Protein AF-A0A0F9FHH5-F1 (afdb_monomer)

Radius of gyration: 14.4 Å; Cα contacts (8 Å, |Δi|>4): 43; chains: 1; bounding box: 32×24×33 Å

Structure (mmCIF, N/CA/C/O backbone):
data_AF-A0A0F9FHH5-F1
#
_entry.id   AF-A0A0F9FHH5-F1
#
loop_
_atom_site.group_PDB
_atom_site.id
_atom_site.type_symbol
_atom_site.label_atom_id
_atom_site.label_alt_id
_atom_site.label_comp_id
_atom_site.label_asym_id
_atom_site.label_entity_id
_atom_site.label_seq_id
_atom_site.pdbx_PDB_ins_code
_atom_site.Cartn_x
_atom_site.Cartn_y
_atom_site.Cartn_z
_atom_site.occupancy
_atom_site.B_iso_or_equiv
_atom_site.auth_seq_id
_atom_site.auth_comp_id
_atom_site.auth_asym_id
_atom_site.auth_atom_id
_atom_site.pdbx_PDB_model_num
ATOM 1 N N . ALA A 1 1 ? 2.995 -1.745 -0.829 1.00 91.19 1 ALA A N 1
ATOM 2 C CA . ALA A 1 1 ? 2.598 -2.419 -2.079 1.00 91.19 1 ALA A CA 1
ATOM 3 C C . ALA A 1 1 ? 3.571 -3.560 -2.323 1.00 91.19 1 ALA A C 1
ATOM 5 O O . ALA A 1 1 ? 4.773 -3.319 -2.278 1.00 91.19 1 ALA A O 1
ATOM 6 N N . ASN A 1 2 ? 3.069 -4.783 -2.459 1.00 94.25 2 ASN A N 1
ATOM 7 C CA . ASN A 1 2 ? 3.859 -5.999 -2.649 1.00 94.25 2 ASN A CA 1
ATOM 8 C C . ASN A 1 2 ? 2.946 -7.127 -3.134 1.00 94.25 2 ASN A C 1
ATOM 10 O O . ASN A 1 2 ? 1.739 -7.081 -2.900 1.00 94.25 2 ASN A O 1
ATOM 14 N N . LEU A 1 3 ? 3.541 -8.152 -3.740 1.00 94.12 3 LEU A N 1
ATOM 15 C CA . LEU A 1 3 ? 2.881 -9.441 -3.936 1.00 94.12 3 LEU A CA 1
ATOM 16 C C . LEU A 1 3 ? 2.749 -10.174 -2.592 1.00 94.12 3 LEU A C 1
ATOM 18 O O . LEU A 1 3 ? 3.563 -9.981 -1.677 1.00 94.12 3 LEU A O 1
ATOM 22 N N . THR A 1 4 ? 1.719 -11.009 -2.464 1.00 94.62 4 THR A N 1
ATOM 23 C CA . THR A 1 4 ? 1.466 -11.812 -1.261 1.00 94.62 4 THR A CA 1
ATOM 24 C C . THR A 1 4 ? 2.700 -12.636 -0.885 1.00 94.62 4 THR A C 1
ATOM 26 O O . THR A 1 4 ? 3.303 -13.289 -1.730 1.00 94.62 4 THR A O 1
ATOM 29 N N . GLY A 1 5 ? 3.092 -12.584 0.392 1.00 93.25 5 GLY A N 1
ATOM 30 C CA . GLY A 1 5 ? 4.268 -13.291 0.918 1.00 93.25 5 GLY A CA 1
ATOM 31 C C . GLY A 1 5 ? 5.596 -12.529 0.804 1.00 93.25 5 GLY A C 1
ATOM 32 O O . GLY A 1 5 ? 6.546 -12.873 1.505 1.00 93.25 5 GLY A O 1
ATOM 33 N N . LEU A 1 6 ? 5.677 -11.465 -0.004 1.00 92.94 6 LEU A N 1
ATOM 34 C CA . LEU A 1 6 ? 6.870 -10.616 -0.079 1.00 92.94 6 LEU A CA 1
ATOM 35 C C . LEU A 1 6 ? 6.853 -9.493 0.962 1.00 92.94 6 LEU A C 1
ATOM 37 O O . LEU A 1 6 ? 5.808 -9.078 1.466 1.00 92.94 6 LEU A O 1
ATOM 41 N N . ARG A 1 7 ? 8.041 -8.959 1.265 1.00 92.94 7 ARG A N 1
ATOM 42 C CA . ARG A 1 7 ? 8.169 -7.774 2.122 1.00 92.94 7 ARG A CA 1
ATOM 43 C C . ARG A 1 7 ? 7.616 -6.535 1.403 1.00 92.94 7 ARG A C 1
ATOM 45 O O . ARG A 1 7 ? 7.884 -6.366 0.212 1.00 92.94 7 ARG A O 1
ATOM 52 N N . PRO A 1 8 ? 6.930 -5.626 2.118 1.00 92.81 8 PRO A N 1
ATOM 53 C CA . PRO A 1 8 ? 6.355 -4.430 1.516 1.00 92.81 8 PRO A CA 1
ATOM 54 C C . PRO A 1 8 ? 7.433 -3.510 0.931 1.00 92.81 8 PRO A C 1
ATOM 56 O O . PRO A 1 8 ? 8.426 -3.207 1.600 1.00 92.81 8 PRO A O 1
ATOM 59 N N . ALA A 1 9 ? 7.202 -3.018 -0.289 1.00 94.31 9 ALA A N 1
ATOM 60 C CA . ALA A 1 9 ? 8.004 -1.953 -0.879 1.00 94.31 9 ALA A CA 1
ATOM 61 C C . ALA A 1 9 ? 7.847 -0.642 -0.088 1.00 94.31 9 ALA A C 1
ATOM 63 O O . ALA A 1 9 ? 6.740 -0.271 0.313 1.00 94.31 9 ALA A O 1
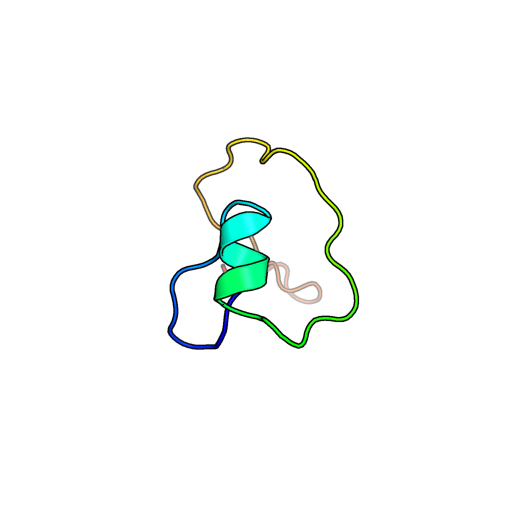ATOM 64 N N . LYS A 1 10 ? 8.964 0.062 0.114 1.00 93.38 10 LYS A N 1
ATOM 65 C CA . LYS A 1 10 ? 9.089 1.301 0.903 1.00 93.38 10 LYS A CA 1
ATOM 66 C C . LYS A 1 10 ? 9.443 2.532 0.066 1.00 93.38 10 LYS A C 1
ATOM 68 O O . LYS A 1 10 ? 9.527 3.629 0.603 1.00 93.38 10 LYS A O 1
ATOM 73 N N . ASN A 1 11 ? 9.690 2.363 -1.228 1.00 94.38 11 ASN A N 1
ATOM 74 C CA . ASN A 1 11 ? 9.940 3.455 -2.164 1.00 94.38 11 ASN A CA 1
ATOM 75 C C . ASN A 1 11 ? 9.496 3.060 -3.580 1.00 94.38 11 ASN A C 1
ATOM 77 O O . ASN A 1 11 ? 9.225 1.889 -3.852 1.00 94.38 11 ASN A O 1
ATOM 81 N N . VAL A 1 12 ? 9.442 4.044 -4.479 1.00 94.94 12 VAL A N 1
ATOM 82 C CA . VAL A 1 12 ? 8.962 3.874 -5.861 1.00 94.94 12 VAL A CA 1
ATOM 83 C C . VAL A 1 12 ? 9.784 2.846 -6.643 1.00 94.94 12 VAL A C 1
ATOM 85 O O . VAL A 1 12 ? 9.210 2.048 -7.380 1.00 94.94 12 VAL A O 1
ATOM 88 N N . HIS A 1 13 ? 11.105 2.806 -6.453 1.00 94.31 13 HIS A N 1
ATOM 89 C CA . HIS A 1 13 ? 11.973 1.845 -7.142 1.00 94.31 13 HIS A CA 1
ATOM 90 C C . HIS A 1 13 ? 11.629 0.401 -6.765 1.00 94.31 13 HIS A C 1
ATOM 92 O O . HIS A 1 13 ? 11.484 -0.453 -7.635 1.00 94.31 13 HIS A O 1
ATOM 98 N N . GLN A 1 14 ? 11.410 0.140 -5.475 1.00 95.69 14 GLN A N 1
ATOM 99 C CA . GLN A 1 14 ? 10.992 -1.176 -4.994 1.00 95.69 14 GLN A CA 1
ATOM 100 C C . GLN A 1 14 ? 9.603 -1.563 -5.510 1.00 95.69 14 GLN A C 1
ATOM 102 O O . GLN A 1 14 ? 9.388 -2.732 -5.815 1.00 95.69 14 GLN A O 1
ATOM 107 N N . VAL A 1 15 ? 8.676 -0.603 -5.634 1.00 96.00 15 VAL A N 1
ATOM 108 C CA . VAL A 1 15 ? 7.357 -0.858 -6.236 1.00 96.00 15 VAL A CA 1
ATOM 109 C C . VAL A 1 15 ? 7.522 -1.292 -7.690 1.00 96.00 15 VAL A C 1
ATOM 111 O O . VAL A 1 15 ? 7.023 -2.349 -8.050 1.00 96.00 15 VAL A O 1
ATOM 114 N N . ARG A 1 16 ? 8.275 -0.538 -8.501 1.00 94.31 16 ARG A N 1
ATOM 115 C CA . ARG A 1 16 ? 8.496 -0.861 -9.921 1.00 94.31 16 ARG A CA 1
ATOM 116 C C . ARG A 1 16 ? 9.191 -2.207 -10.135 1.00 94.31 16 ARG A C 1
ATOM 118 O O . ARG A 1 16 ? 8.883 -2.886 -11.103 1.00 94.31 16 ARG A O 1
ATOM 125 N N . TRP A 1 17 ? 10.089 -2.611 -9.236 1.00 93.69 17 TRP A N 1
ATOM 126 C CA . TRP A 1 17 ? 10.730 -3.928 -9.308 1.00 93.69 17 TRP A CA 1
ATOM 127 C C . TRP A 1 17 ? 9.814 -5.083 -8.906 1.00 93.69 17 TRP A C 1
ATOM 129 O O . TRP A 1 17 ? 9.866 -6.137 -9.530 1.00 93.69 17 TRP A O 1
ATOM 139 N N . GLN A 1 18 ? 9.005 -4.921 -7.856 1.00 95.50 18 GLN A N 1
ATOM 140 C CA . GLN A 1 18 ? 8.135 -6.001 -7.373 1.00 95.50 18 GLN A CA 1
ATOM 141 C C . GLN A 1 18 ? 6.828 -6.126 -8.164 1.00 95.50 18 GLN A C 1
ATOM 143 O O . GLN A 1 18 ? 6.201 -7.181 -8.138 1.00 95.50 18 GLN A O 1
ATOM 148 N N . LEU A 1 19 ? 6.384 -5.037 -8.789 1.00 95.25 19 LEU A N 1
ATOM 149 C CA . LEU A 1 19 ? 5.080 -4.900 -9.431 1.00 95.25 19 LEU A CA 1
ATOM 150 C C . LEU A 1 19 ? 5.262 -4.210 -10.801 1.00 95.25 19 LEU A C 1
ATOM 152 O O . LEU A 1 19 ? 4.908 -3.035 -10.941 1.00 95.25 19 LEU A O 1
ATOM 156 N N . PRO A 1 20 ? 5.863 -4.895 -11.795 1.00 90.19 20 PRO A N 1
ATOM 157 C CA . PRO A 1 20 ? 6.206 -4.285 -13.083 1.00 90.19 20 PRO A CA 1
ATOM 158 C C . PRO A 1 20 ? 4.972 -3.840 -13.880 1.00 90.19 20 PRO A C 1
ATOM 160 O O . PRO A 1 20 ? 5.019 -2.796 -14.525 1.00 90.19 20 PRO A O 1
ATOM 163 N N . ASP A 1 21 ? 3.860 -4.569 -13.758 1.00 93.81 21 ASP A N 1
ATOM 164 C CA . ASP A 1 21 ? 2.644 -4.370 -14.561 1.00 93.81 21 ASP A CA 1
ATOM 165 C C . ASP A 1 21 ? 1.663 -3.342 -13.968 1.00 93.81 21 ASP A C 1
ATOM 167 O O . ASP A 1 21 ? 0.513 -3.255 -14.384 1.00 93.81 21 ASP A O 1
ATOM 171 N N . VAL A 1 22 ? 2.079 -2.566 -12.963 1.00 94.44 22 VAL A N 1
ATOM 172 C CA . VAL A 1 22 ? 1.232 -1.510 -12.394 1.00 94.44 22 VAL A CA 1
ATOM 173 C C . VAL A 1 22 ? 1.246 -0.281 -13.302 1.00 94.44 22 VAL A C 1
ATOM 175 O O . VAL A 1 22 ? 2.293 0.348 -13.501 1.00 94.44 22 VAL A O 1
ATOM 178 N N . ASP A 1 23 ? 0.060 0.112 -13.770 1.00 96.62 23 ASP A N 1
ATOM 179 C CA . ASP A 1 23 ? -0.135 1.233 -14.697 1.00 96.62 23 ASP A CA 1
ATOM 180 C C . ASP A 1 23 ? 0.462 2.545 -14.171 1.00 96.62 23 ASP A C 1
ATOM 182 O O . ASP A 1 23 ? 1.116 3.298 -14.896 1.00 96.62 23 ASP A O 1
ATOM 186 N N . TYR A 1 24 ? 0.289 2.819 -12.874 1.00 95.50 24 TYR A N 1
ATOM 187 C CA . TYR A 1 24 ? 0.697 4.086 -12.281 1.00 95.50 24 TYR A CA 1
ATOM 188 C C . TYR A 1 24 ? 1.247 3.942 -10.861 1.00 95.50 24 TYR A C 1
ATOM 190 O O . TYR A 1 24 ? 0.680 3.259 -10.011 1.00 95.50 24 TYR A O 1
ATOM 198 N N . VAL A 1 25 ? 2.347 4.649 -10.586 1.00 95.25 25 VAL A N 1
ATOM 199 C CA . VAL A 1 25 ? 2.946 4.752 -9.250 1.00 95.25 25 VAL A CA 1
ATOM 200 C C . VAL A 1 25 ? 3.118 6.227 -8.911 1.00 95.25 25 VAL A C 1
ATOM 202 O O . VAL A 1 25 ? 3.949 6.907 -9.513 1.00 95.25 25 VAL A O 1
ATOM 205 N N . LEU A 1 26 ? 2.353 6.712 -7.932 1.00 95.19 26 LEU A N 1
ATOM 206 C CA . LEU A 1 26 ? 2.502 8.067 -7.405 1.00 95.19 26 LEU A CA 1
ATOM 207 C C . LEU A 1 26 ? 3.694 8.128 -6.441 1.00 95.19 26 LEU A C 1
ATOM 209 O O . LEU A 1 26 ? 3.744 7.392 -5.454 1.00 95.19 26 LEU A O 1
ATOM 213 N N . GLY A 1 27 ? 4.657 9.003 -6.728 1.00 94.19 27 GLY A N 1
ATOM 214 C CA . GLY A 1 27 ? 5.834 9.198 -5.884 1.00 94.19 27 GLY A CA 1
ATOM 215 C C . GLY A 1 27 ? 5.547 10.021 -4.628 1.00 94.19 27 GLY A C 1
ATOM 216 O O . GLY A 1 27 ? 4.787 10.984 -4.666 1.00 94.19 27 GLY A O 1
ATOM 217 N N . GLY A 1 28 ? 6.196 9.656 -3.520 1.00 93.94 28 GLY A N 1
ATOM 218 C CA . GLY A 1 28 ? 6.128 10.379 -2.252 1.00 93.94 28 GLY A CA 1
ATOM 219 C C . GLY A 1 28 ? 7.025 9.757 -1.181 1.00 93.94 28 GLY A C 1
ATOM 220 O O . GLY A 1 28 ? 7.399 8.584 -1.267 1.00 93.94 28 GLY A O 1
ATOM 221 N N . SER A 1 29 ? 7.382 10.552 -0.174 1.00 93.44 29 SER A N 1
ATOM 222 C CA . SER A 1 29 ? 8.187 10.103 0.967 1.00 93.44 29 SER A CA 1
ATOM 223 C C . SER A 1 29 ? 7.321 9.421 2.028 1.00 93.44 29 SER A C 1
ATOM 225 O O . SER A 1 29 ? 6.172 9.797 2.250 1.00 93.44 29 SER A O 1
ATOM 227 N N . LEU A 1 30 ? 7.885 8.433 2.728 1.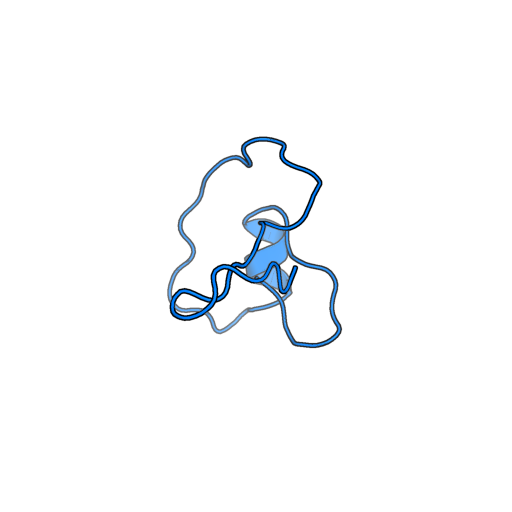00 92.38 30 LEU A N 1
ATOM 228 C CA . LEU A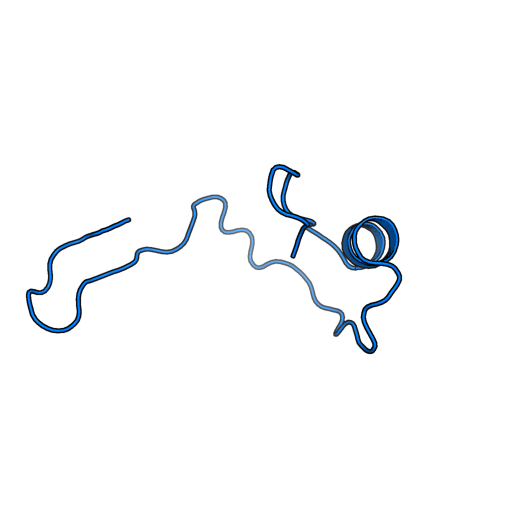 1 30 ? 7.217 7.801 3.867 1.00 92.38 30 LEU A CA 1
ATOM 229 C C . LEU A 1 30 ? 7.222 8.724 5.092 1.00 92.38 30 LEU A C 1
ATOM 231 O O . LEU A 1 30 ? 8.246 9.319 5.416 1.00 92.38 30 LEU A O 1
ATOM 235 N N . GLY A 1 31 ? 6.118 8.737 5.843 1.00 91.06 31 GLY A N 1
ATOM 236 C CA . GLY A 1 31 ? 5.991 9.483 7.105 1.00 91.06 31 GLY A CA 1
ATOM 237 C C . GLY A 1 31 ? 6.690 8.852 8.321 1.00 91.06 31 GLY A C 1
ATOM 238 O O . GLY A 1 31 ? 6.518 9.328 9.436 1.00 91.06 31 GLY A O 1
ATOM 239 N N . GLY A 1 32 ? 7.443 7.760 8.147 1.00 90.06 32 GLY A N 1
ATOM 240 C CA . GLY A 1 32 ? 8.278 7.170 9.205 1.00 90.06 32 GLY A CA 1
ATOM 241 C C . GLY A 1 32 ? 7.585 6.229 10.201 1.00 90.06 32 GLY A C 1
ATOM 242 O O . GLY A 1 32 ? 8.275 5.639 11.034 1.00 90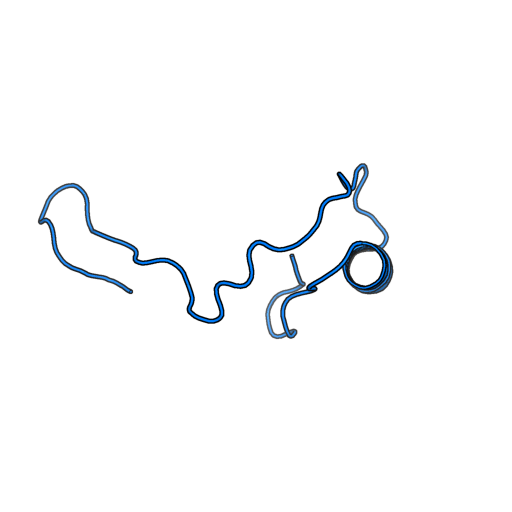.06 32 GLY A O 1
ATOM 243 N N . ASN A 1 33 ? 6.265 6.019 10.114 1.00 89.44 33 ASN A N 1
ATOM 244 C CA . ASN A 1 33 ? 5.585 5.031 10.957 1.00 89.44 33 ASN A CA 1
ATOM 245 C C . ASN A 1 33 ?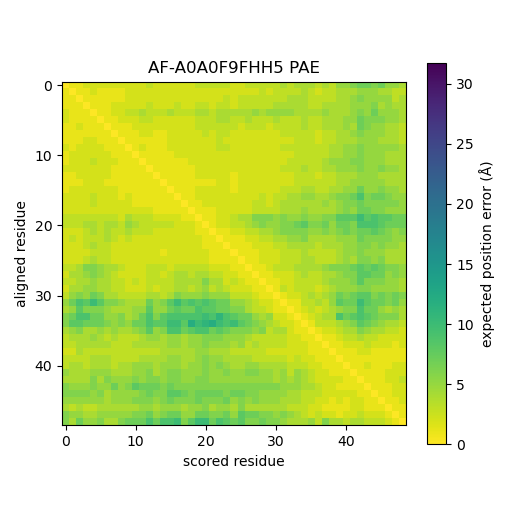 6.100 3.612 10.648 1.00 89.44 33 ASN A C 1
ATOM 247 O O . ASN A 1 33 ? 6.063 3.156 9.503 1.00 89.44 33 ASN A O 1
ATOM 251 N N . LYS A 1 34 ? 6.612 2.929 11.675 1.00 86.56 34 LYS A N 1
ATOM 252 C CA . LYS A 1 34 ? 7.186 1.578 11.567 1.00 86.56 34 LYS A CA 1
ATOM 253 C C . LYS A 1 34 ? 6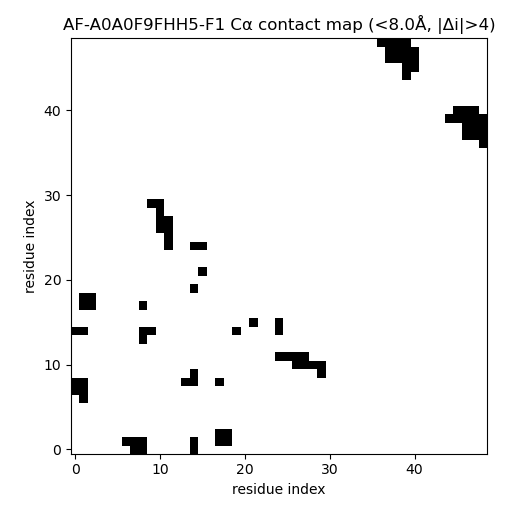.167 0.482 11.851 1.00 86.56 34 LYS A C 1
ATOM 255 O O . LYS A 1 34 ? 6.378 -0.652 11.426 1.00 86.56 34 LYS A O 1
ATOM 260 N N . ASN A 1 35 ? 5.094 0.822 12.561 1.00 84.12 35 ASN A N 1
ATOM 261 C CA . ASN A 1 35 ? 4.078 -0.133 12.952 1.00 84.12 35 ASN A CA 1
ATOM 262 C C . ASN A 1 35 ? 2.956 -0.163 11.912 1.00 84.12 35 ASN A C 1
ATOM 264 O O . ASN A 1 35 ? 2.593 0.877 11.353 1.00 84.12 35 ASN A O 1
ATOM 268 N N . PRO A 1 36 ? 2.386 -1.346 11.650 1.00 86.31 36 PRO A N 1
ATOM 269 C CA . PRO A 1 36 ? 1.170 -1.452 10.865 1.00 86.31 36 PRO A CA 1
ATOM 270 C C . PRO A 1 36 ? 0.030 -0.609 11.471 1.00 86.31 36 PRO A C 1
ATOM 272 O O . PRO A 1 36 ? -0.035 -0.415 12.683 1.00 86.31 36 PRO A O 1
ATOM 275 N N . SER A 1 37 ? -0.886 -0.115 10.635 1.00 92.50 37 SER A N 1
ATOM 276 C CA . SER A 1 37 ? -2.050 0.659 11.097 1.00 92.50 37 SER A CA 1
ATOM 277 C C . SER A 1 37 ? -2.989 -0.173 11.968 1.00 92.50 37 SER A C 1
ATOM 279 O O . SER A 1 37 ? -3.157 -1.361 11.707 1.00 92.50 37 SER A O 1
ATOM 281 N N . GLN A 1 38 ? -3.652 0.448 12.940 1.00 95.44 38 GLN A N 1
ATOM 282 C CA . GLN A 1 38 ? -4.698 -0.227 13.704 1.00 95.44 38 GLN A CA 1
ATOM 283 C C . GLN A 1 38 ? -5.932 -0.480 12.817 1.00 95.44 38 GLN A C 1
ATOM 285 O O . GLN A 1 38 ? -6.324 0.393 12.041 1.00 95.44 38 GLN A O 1
ATOM 290 N N . ILE A 1 39 ? -6.556 -1.647 12.947 1.00 96.12 39 ILE A N 1
ATOM 291 C CA . ILE A 1 39 ? -7.854 -1.990 12.364 1.00 96.12 39 ILE A CA 1
ATOM 292 C C . ILE A 1 39 ? -8.842 -2.210 13.506 1.0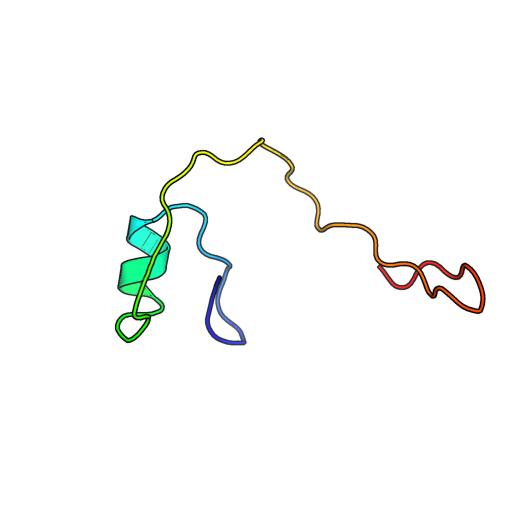0 96.12 39 ILE A C 1
ATOM 294 O O . ILE A 1 39 ? -8.599 -3.004 14.415 1.00 96.12 39 ILE A O 1
ATOM 298 N N . ARG A 1 40 ? -9.982 -1.525 13.429 1.00 96.88 40 ARG A N 1
ATOM 299 C CA . ARG A 1 40 ? -11.094 -1.680 14.366 1.00 96.88 40 ARG A CA 1
ATOM 300 C C . ARG A 1 40 ? -12.322 -2.197 13.633 1.00 96.88 40 ARG A C 1
ATOM 302 O O . ARG A 1 40 ? -12.592 -1.771 12.512 1.00 96.88 40 ARG A O 1
ATOM 309 N N . ASP A 1 41 ? -13.056 -3.08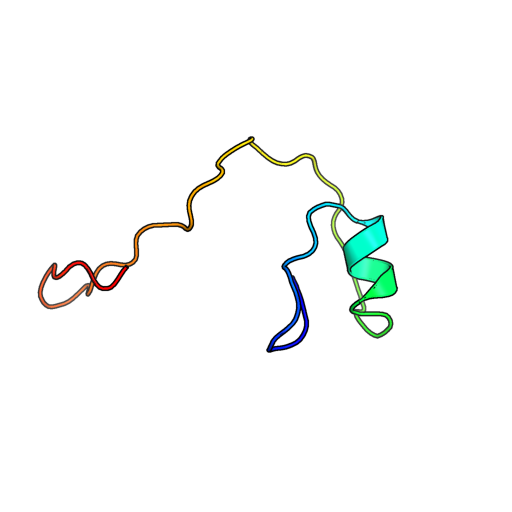6 14.282 1.00 97.38 41 ASP A N 1
ATOM 310 C CA . ASP A 1 41 ? -14.400 -3.469 13.875 1.00 97.38 41 ASP A CA 1
ATOM 311 C C . ASP A 1 41 ? -15.346 -2.279 14.102 1.00 97.38 41 ASP A C 1
ATOM 313 O O . ASP A 1 41 ? -15.431 -1.745 15.209 1.00 97.38 41 ASP A O 1
ATOM 317 N N . ALA A 1 42 ? -16.037 -1.838 13.050 1.00 97.06 42 ALA A N 1
ATOM 318 C CA . ALA A 1 42 ? -16.924 -0.679 13.120 1.00 97.06 42 ALA A CA 1
ATOM 319 C C . ALA A 1 42 ? -18.246 -0.957 13.860 1.00 97.06 42 ALA A C 1
ATOM 321 O O . ALA A 1 42 ? -18.865 -0.019 14.354 1.00 97.06 42 ALA A O 1
ATOM 322 N N . GLN A 1 43 ? -18.687 -2.215 13.933 1.00 97.62 43 GLN A N 1
ATOM 323 C CA . GLN A 1 43 ? -19.915 -2.615 14.622 1.00 97.62 43 GLN A CA 1
ATOM 324 C C . GLN A 1 43 ? -19.675 -2.821 16.118 1.00 97.62 43 GLN A C 1
ATOM 326 O O . GLN A 1 43 ? -20.501 -2.426 16.936 1.00 97.62 43 GLN A O 1
ATOM 331 N N . THR A 1 44 ? -18.552 -3.445 16.476 1.00 96.94 44 THR A N 1
ATOM 332 C CA . THR A 1 44 ? -18.279 -3.867 17.861 1.00 96.94 44 THR A CA 1
ATOM 333 C C . THR A 1 44 ? -17.237 -3.007 18.572 1.00 96.94 44 THR A C 1
ATOM 335 O O . THR A 1 44 ? -17.129 -3.049 19.796 1.00 96.94 44 THR A O 1
ATOM 338 N N . GLY A 1 45 ? -16.442 -2.233 17.829 1.00 95.81 45 GLY A N 1
ATOM 339 C CA . GLY A 1 45 ? -15.307 -1.480 18.363 1.00 95.81 45 GLY A CA 1
ATOM 340 C C . GLY A 1 45 ? -14.087 -2.342 18.705 1.00 95.81 45 GLY A C 1
ATOM 341 O O . GLY A 1 45 ? -13.082 -1.803 19.174 1.00 95.81 45 GLY A O 1
ATOM 342 N N . ALA A 1 46 ? -14.143 -3.657 18.470 1.00 97.25 46 ALA A N 1
ATOM 343 C CA . ALA A 1 46 ? -13.042 -4.568 18.751 1.00 97.25 46 ALA A CA 1
ATOM 344 C C . ALA A 1 46 ? -11.796 -4.219 17.920 1.00 97.25 46 ALA A C 1
ATOM 346 O O . ALA A 1 46 ? -11.885 -3.873 16.741 1.00 97.25 46 ALA A O 1
ATOM 347 N N . ILE A 1 47 ? -10.614 -4.323 18.530 1.00 96.25 47 ILE A N 1
ATOM 348 C CA . ILE A 1 47 ? -9.335 -4.131 17.838 1.00 96.25 47 ILE A CA 1
ATOM 349 C C . ILE A 1 47 ? -8.950 -5.461 17.195 1.00 96.25 47 ILE A C 1
ATOM 351 O O . ILE A 1 47 ? -8.698 -6.438 17.8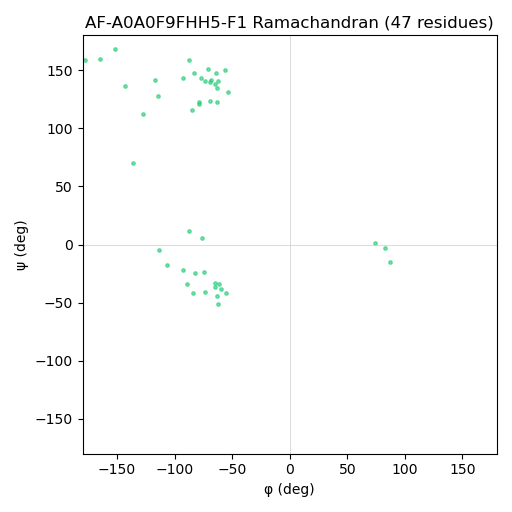94 1.00 96.25 47 ILE A O 1
ATOM 355 N N . ILE A 1 48 ? -8.899 -5.485 15.866 1.00 95.38 48 ILE A N 1
ATOM 356 C CA . ILE A 1 48 ? -8.531 -6.672 15.083 1.00 95.38 48 ILE A CA 1
ATOM 357 C C . ILE A 1 48 ? -7.015 -6.706 14.867 1.00 95.38 48 ILE A C 1
ATOM 359 O O . ILE A 1 48 ? -6.406 -7.774 14.810 1.00 95.38 48 ILE A O 1
ATOM 363 N N . ARG A 1 49 ? -6.406 -5.526 14.728 1.00 92.69 49 ARG A N 1
ATOM 364 C CA . ARG A 1 49 ? -4.972 -5.344 14.510 1.00 92.69 49 ARG A CA 1
ATOM 365 C C . ARG A 1 49 ? -4.529 -3.971 14.978 1.00 92.69 49 ARG A C 1
ATOM 367 O O . ARG A 1 49 ? -5.381 -3.063 14.929 1.00 92.69 49 ARG A O 1
#

Mean predicted aligned error: 3.54 Å

Foldseek 3Di:
DADPPDDDDQFPVSCCVRPVPDPDDDGDHDPPDPDDDWDADPVPRDTPD

Solvent-accessible surface area (backbone atoms only — not comparable to full-atom values): 3469 Å² total; per-residue (Å²): 94,61,56,91,95,55,76,69,38,85,47,67,68,49,34,50,71,70,44,71,88,58,93,75,83,87,81,79,83,78,91,75,78,85,66,83,75,76,39,65,41,89,89,77,65,46,77,79,75

Sequence (49 aa):
ANLTGLRPAKNVHQVRWQLPDVDYVLGGSLGGNKNPSQIRDAQTGAIIR

Nearest PDB structures (foldseek):
  1hru-assembly1_B  TM=8.219E-01  e=1.692E-02  Escherichia coli

Organism: NCBI:txid412755

pLDDT: mean 93.83, std 2.83, range [84.12, 97.62]

Secondary structure (DSSP, 8-state):
---TTSPPP-SHHHHHHH-TT-S-----------SPPP-B-TTT--B--